Protein AF-A0A401TDK1-F1 (afdb_monomer)

Nearest PDB structures (foldseek):
  8gyw-assembly1_B  TM=9.095E-01  e=3.341E-02  Homo sapiens
  8ero-assembly1_A  TM=8.994E-01  e=1.459E-01  Xenopus laevis
  5d92-assembly2_C  TM=6.198E-01  e=7.568E+00  Archaeoglobus fulgidus DSM 4304

Solvent-accessible surface area (backbone atoms only — not comparable to full-atom values): 6127 Å² total; per-residue (Å²): 122,73,83,56,52,59,61,52,50,53,49,52,50,52,52,50,39,66,77,55,43,88,66,42,54,64,81,76,43,41,69,61,53,54,48,41,54,50,53,54,52,48,49,52,49,53,50,52,52,53,22,64,76,68,74,45,88,72,78,74,64,73,74,68,45,44,65,55,52,52,51,42,51,44,48,71,67,57,79,38,59,94,45,46,66,59,50,51,51,54,52,36,54,52,53,48,52,54,44,50,48,46,69,72,76,101

Radius of gyration: 14.28 Å; Cα contacts (8 Å, |Δi|>4): 71; chains: 1; bounding box: 34×22×42 Å

Organism: Chiloscyllium punctatum (NCBI:txid137246)

Foldseek 3Di:
DVLVVQLVVLVVLLVLLCVQAPQNCCVVPVPLSVLQSVLLNVLSVVQSVVCVVVVHDGPPPDPLCVLSVVLSVCRNVVVQNPCNVVSSVVNSVVSVVVSVCVVPVD

InterPro domains:
  IPR014472 Choline/ethanolamine phosphotransferase [PTHR10414] (4-105)

Structure (mmCIF, N/CA/C/O backbone):
data_AF-A0A401TDK1-F1
#
_entry.id   AF-A0A401TDK1-F1
#
loop_
_atom_site.group_PDB
_atom_site.id
_atom_site.type_symbol
_atom_site.label_atom_id
_atom_site.label_alt_id
_atom_site.label_comp_id
_atom_site.label_asym_id
_atom_site.label_entity_id
_atom_site.label_seq_id
_atom_site.pdbx_PDB_ins_code
_atom_site.Cartn_x
_atom_site.Cartn_y
_atom_site.Cartn_z
_atom_site.occupancy
_atom_site.B_iso_or_equiv
_atom_site.auth_seq_id
_atom_site.auth_comp_id
_atom_site.auth_asym_id
_atom_site.auth_atom_id
_atom_site.pdbx_PDB_model_num
ATOM 1 N N . MET A 1 1 ? -4.251 -2.389 -21.413 1.00 51.12 1 MET A N 1
ATOM 2 C CA . MET A 1 1 ? -4.957 -1.758 -20.271 1.00 51.12 1 MET A CA 1
ATOM 3 C C . MET A 1 1 ? -4.557 -2.299 -18.889 1.00 51.12 1 MET A C 1
ATOM 5 O O . MET A 1 1 ? -4.925 -1.695 -17.896 1.00 51.12 1 MET A O 1
ATOM 9 N N . LEU A 1 2 ? -3.704 -3.332 -18.795 1.00 59.28 2 LEU A N 1
ATOM 10 C CA . LEU A 1 2 ? -3.179 -3.852 -17.522 1.00 59.28 2 LEU A CA 1
ATOM 11 C C . LEU A 1 2 ? -2.453 -2.851 -16.578 1.00 59.28 2 LEU A C 1
ATOM 13 O O . LEU A 1 2 ? -2.573 -3.047 -15.371 1.00 59.28 2 LEU A O 1
ATOM 17 N N . PRO A 1 3 ? -1.730 -1.796 -17.033 1.00 64.12 3 PRO A N 1
ATOM 18 C CA . PRO A 1 3 ? -0.914 -0.990 -16.113 1.00 64.12 3 PRO A CA 1
ATOM 19 C C . PRO A 1 3 ? -1.736 -0.127 -15.144 1.00 64.12 3 PRO A C 1
ATOM 21 O O . PRO A 1 3 ? -1.252 0.197 -14.065 1.00 64.12 3 PRO A O 1
ATOM 24 N N . PHE A 1 4 ? -2.990 0.193 -15.478 1.00 68.25 4 PHE A N 1
ATOM 25 C CA . PHE A 1 4 ? -3.857 1.021 -14.632 1.00 68.25 4 PHE A CA 1
ATOM 26 C C . PHE A 1 4 ? -4.660 0.227 -13.599 1.00 68.25 4 PHE A C 1
ATOM 28 O O . PHE A 1 4 ? -5.184 0.815 -12.657 1.00 68.25 4 PHE A O 1
ATOM 35 N N . VAL A 1 5 ? -4.730 -1.102 -13.721 1.00 75.12 5 VAL A N 1
ATOM 36 C CA . VAL A 1 5 ? -5.493 -1.941 -12.782 1.00 75.12 5 VAL A CA 1
ATOM 37 C C . VAL A 1 5 ? -4.903 -1.847 -11.377 1.00 75.12 5 VAL A C 1
ATOM 39 O O . VAL A 1 5 ? -5.633 -1.698 -10.404 1.00 75.12 5 VAL A O 1
ATOM 42 N N . SER A 1 6 ? -3.575 -1.876 -11.276 1.00 75.56 6 SER A N 1
ATOM 43 C CA . SER A 1 6 ? -2.859 -1.822 -10.002 1.00 75.56 6 SER A CA 1
ATOM 44 C C . SER A 1 6 ? -3.136 -0.523 -9.218 1.00 75.56 6 SER A C 1
ATOM 46 O O . SER A 1 6 ? -3.552 -0.622 -8.064 1.00 75.56 6 SER A O 1
ATOM 48 N N . PRO A 1 7 ? -2.947 0.683 -9.796 1.00 78.31 7 PRO A N 1
ATOM 49 C CA . PRO A 1 7 ? -3.229 1.944 -9.104 1.00 78.31 7 PRO A CA 1
ATOM 50 C C . PRO A 1 7 ? -4.702 2.125 -8.743 1.00 78.31 7 PRO A C 1
ATOM 52 O O . PRO A 1 7 ? -5.006 2.583 -7.644 1.00 78.31 7 PRO A O 1
ATOM 55 N N . VAL A 1 8 ? -5.615 1.734 -9.640 1.00 82.38 8 VAL A N 1
ATOM 56 C CA . VAL A 1 8 ? -7.060 1.823 -9.386 1.00 82.38 8 VAL A CA 1
ATOM 57 C C . VAL A 1 8 ? -7.456 0.915 -8.225 1.00 82.38 8 VAL A C 1
ATOM 59 O O . VAL A 1 8 ? -8.177 1.346 -7.334 1.00 82.38 8 VAL A O 1
ATOM 62 N N . LEU A 1 9 ? -6.933 -0.311 -8.182 1.00 81.31 9 LEU A N 1
ATOM 63 C CA . LEU A 1 9 ? -7.231 -1.263 -7.115 1.00 81.31 9 LEU A CA 1
ATOM 64 C C . LEU A 1 9 ? -6.655 -0.815 -5.764 1.00 81.31 9 LEU A C 1
ATOM 66 O O . LEU A 1 9 ? -7.340 -0.926 -4.749 1.00 81.31 9 LEU A O 1
ATOM 70 N N . LEU A 1 10 ? -5.440 -0.254 -5.750 1.00 81.62 10 LEU A N 1
ATOM 71 C CA . LEU A 1 10 ? -4.852 0.355 -4.552 1.00 81.62 10 LEU A CA 1
ATOM 72 C C . LEU A 1 10 ? -5.728 1.503 -4.034 1.00 81.62 10 LEU A C 1
ATOM 74 O O . LEU A 1 10 ? -6.052 1.546 -2.849 1.00 81.62 10 LEU A O 1
ATOM 78 N N . PHE A 1 11 ? -6.150 2.397 -4.930 1.00 83.75 11 PHE A N 1
ATOM 79 C CA . PHE A 1 11 ? -7.025 3.511 -4.585 1.00 83.75 11 PHE A CA 1
ATOM 80 C C . PHE A 1 11 ? -8.354 3.013 -4.008 1.00 83.75 11 PHE A C 1
ATOM 82 O O . PHE A 1 11 ? -8.718 3.409 -2.905 1.00 83.75 11 PHE A O 1
ATOM 89 N N . SER A 1 12 ? -9.026 2.074 -4.682 1.00 85.50 12 SER A N 1
ATOM 90 C CA . SER A 1 12 ? -10.281 1.489 -4.198 1.00 85.50 12 SER A CA 1
ATOM 91 C C . SER A 1 12 ? -10.135 0.820 -2.829 1.00 85.50 12 SER A C 1
ATOM 93 O O . SER A 1 12 ? -11.001 1.006 -1.979 1.00 85.50 12 SER A O 1
ATOM 95 N N . LEU A 1 13 ? -9.049 0.078 -2.585 1.00 83.56 13 LEU A N 1
ATOM 96 C CA . LEU A 1 13 ? -8.778 -0.548 -1.285 1.00 83.56 13 LEU A CA 1
ATOM 97 C C . LEU A 1 13 ? -8.570 0.489 -0.177 1.00 83.56 13 LEU A C 1
ATOM 99 O O . LEU A 1 13 ? -9.143 0.347 0.902 1.00 83.56 13 LEU A O 1
ATOM 103 N N . CYS A 1 14 ? -7.791 1.540 -0.438 1.00 82.38 14 CYS A N 1
ATOM 104 C CA . CYS A 1 14 ? -7.571 2.614 0.527 1.00 82.38 14 CYS A CA 1
ATOM 105 C C . CYS A 1 14 ? -8.866 3.381 0.823 1.00 82.38 14 CYS A C 1
ATOM 107 O O . CYS A 1 14 ? -9.163 3.639 1.987 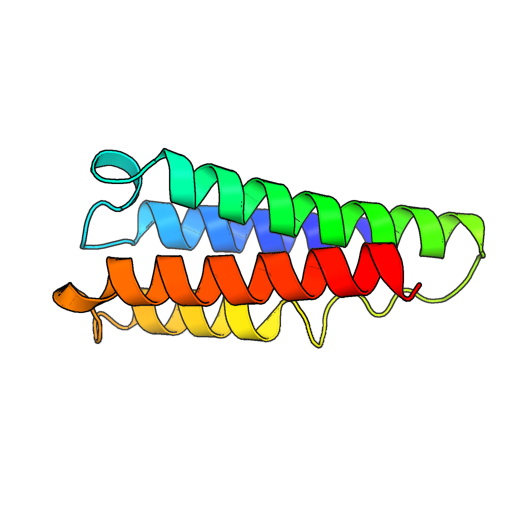1.00 82.38 14 CYS A O 1
ATOM 109 N N . THR A 1 15 ? -9.671 3.691 -0.198 1.00 84.50 15 THR A N 1
ATOM 110 C CA . THR A 1 15 ? -10.983 4.326 -0.005 1.00 84.50 15 THR A CA 1
ATOM 111 C C . THR A 1 15 ? -11.924 3.423 0.792 1.00 84.50 15 THR A C 1
ATOM 113 O O . THR A 1 15 ? -12.586 3.897 1.711 1.00 84.50 15 THR A O 1
ATOM 116 N N . LEU A 1 16 ? -11.957 2.119 0.500 1.00 84.12 16 LEU A N 1
ATOM 117 C CA . LEU A 1 16 ? -12.772 1.156 1.245 1.00 84.12 16 LEU A CA 1
ATOM 118 C C . LEU A 1 16 ? -12.359 1.058 2.713 1.00 84.12 16 LEU A C 1
ATOM 120 O O . LEU A 1 16 ? -13.237 1.049 3.570 1.00 84.12 16 LEU A O 1
ATOM 124 N N . TRP A 1 17 ? -11.057 1.012 3.005 1.00 81.75 17 TRP A N 1
ATOM 125 C CA . TRP A 1 17 ? -10.556 1.027 4.380 1.00 81.75 17 TRP A CA 1
ATOM 126 C C . TRP A 1 17 ? -11.041 2.277 5.104 1.00 81.75 17 TRP A C 1
ATOM 128 O O . TRP A 1 17 ? -11.712 2.179 6.125 1.00 81.75 17 TRP A O 1
ATOM 138 N N . VAL A 1 18 ? -10.769 3.449 4.537 1.00 80.44 18 VAL A N 1
ATOM 139 C CA . VAL A 1 18 ? -11.145 4.736 5.122 1.00 80.44 18 VAL A CA 1
ATOM 140 C C . VAL A 1 18 ? -12.647 4.812 5.405 1.00 80.44 18 VAL A C 1
ATOM 142 O O . VAL A 1 18 ? -13.038 5.175 6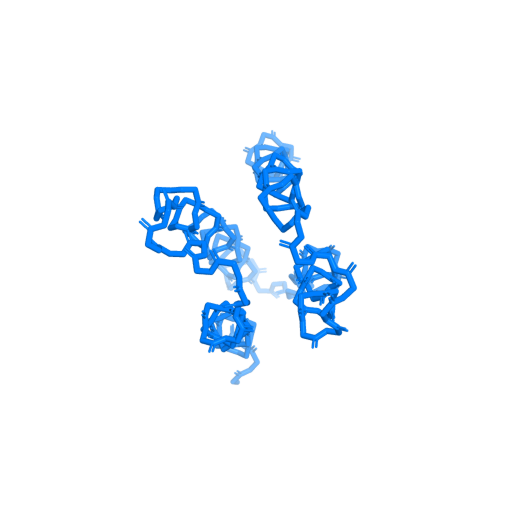.506 1.00 80.44 18 VAL A O 1
ATOM 145 N N . CYS A 1 19 ? -13.493 4.425 4.446 1.00 81.75 19 CYS A N 1
ATOM 146 C CA . CYS A 1 19 ? -14.947 4.496 4.597 1.00 81.75 19 CYS A CA 1
ATOM 147 C C . CYS A 1 19 ? -15.533 3.444 5.550 1.00 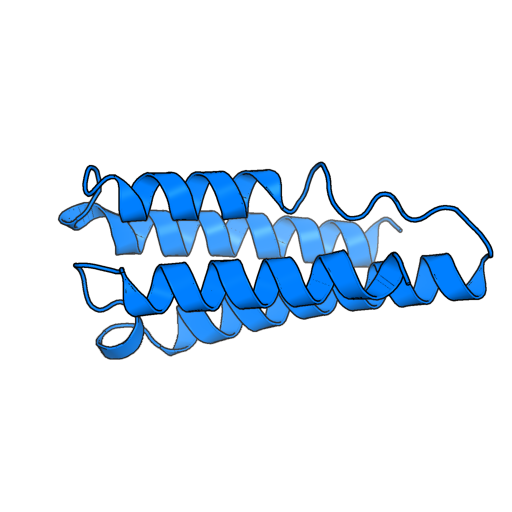81.75 19 CYS A C 1
ATOM 149 O O . CYS A 1 19 ? -16.691 3.572 5.943 1.00 81.75 19 CYS A O 1
ATOM 151 N N . ARG A 1 20 ? -14.802 2.365 5.848 1.00 79.06 20 ARG A N 1
ATOM 152 C CA . ARG A 1 20 ? -15.269 1.259 6.705 1.00 79.06 20 ARG A CA 1
ATOM 153 C C . ARG A 1 20 ? -14.527 1.169 8.030 1.00 79.06 20 ARG A C 1
ATOM 155 O O . ARG A 1 20 ? -14.835 0.278 8.813 1.00 79.06 20 ARG A O 1
ATOM 162 N N . SER A 1 21 ? -13.579 2.067 8.273 1.00 77.25 21 SER A N 1
ATOM 163 C CA . SER A 1 21 ? -12.787 2.111 9.495 1.00 77.25 21 SER A CA 1
ATOM 164 C C . SER A 1 21 ? -13.700 2.443 10.685 1.00 77.25 21 SER A C 1
ATOM 166 O O . SER A 1 21 ? -14.265 3.537 10.715 1.00 77.25 21 SER A O 1
ATOM 168 N N . PRO A 1 22 ? -13.820 1.559 11.686 1.00 72.38 22 PRO A N 1
ATOM 169 C CA . PRO A 1 22 ? -14.630 1.809 12.874 1.00 72.38 22 PRO A CA 1
ATOM 170 C C . PRO A 1 22 ? -13.957 2.744 13.894 1.00 72.38 22 PRO A C 1
ATOM 172 O O . PRO A 1 22 ? -14.635 3.238 14.793 1.00 72.38 22 PRO A O 1
ATOM 175 N N . TYR A 1 23 ? -12.639 2.972 13.801 1.00 74.06 23 TYR A N 1
ATOM 176 C CA . TYR A 1 23 ? -11.890 3.824 14.737 1.00 74.06 23 TYR A CA 1
ATOM 177 C C . TYR A 1 23 ? -11.797 5.303 14.305 1.00 74.06 23 TYR A C 1
ATOM 179 O O . TYR A 1 23 ? -11.200 6.111 15.026 1.00 74.06 23 TYR A O 1
ATOM 187 N N . ASP A 1 24 ? -12.359 5.650 13.141 1.00 77.81 24 ASP A N 1
ATOM 188 C CA . ASP A 1 24 ? -12.193 6.945 12.464 1.00 77.81 24 ASP A CA 1
ATOM 189 C C . ASP A 1 24 ? -10.722 7.392 12.407 1.00 77.81 24 ASP A C 1
ATOM 191 O O . ASP A 1 24 ? -10.322 8.480 12.838 1.00 77.81 24 ASP A O 1
ATOM 195 N N . ILE A 1 25 ? -9.871 6.526 11.844 1.00 78.38 25 ILE A N 1
ATOM 196 C CA . ILE A 1 25 ? -8.433 6.804 11.669 1.00 78.38 25 ILE A CA 1
ATOM 197 C C . ILE A 1 25 ? -8.163 8.074 10.848 1.00 78.38 25 ILE A C 1
ATOM 199 O O . ILE A 1 25 ? -7.131 8.710 11.070 1.00 78.38 25 ILE A O 1
ATOM 203 N N . ILE A 1 26 ? -9.063 8.472 9.937 1.00 80.62 26 ILE A N 1
ATOM 204 C CA . ILE A 1 26 ? -8.932 9.743 9.207 1.00 80.62 26 ILE A CA 1
ATOM 205 C C . ILE A 1 26 ? -9.116 10.950 10.122 1.00 80.62 26 ILE A C 1
ATOM 207 O O . ILE A 1 26 ? -8.371 11.915 9.974 1.00 80.62 26 ILE A O 1
ATOM 211 N N . GLU A 1 27 ? -10.058 10.921 11.062 1.00 81.19 27 GLU A N 1
ATOM 212 C CA . GLU A 1 27 ? -10.284 12.071 11.941 1.00 81.19 27 GLU A CA 1
ATOM 213 C C . GLU A 1 27 ? -9.196 12.171 13.011 1.00 81.19 27 GLU A C 1
ATOM 215 O O . GLU A 1 27 ? -8.681 13.257 13.284 1.00 81.19 27 GLU A O 1
ATOM 220 N N . LYS A 1 28 ? -8.777 11.031 13.576 1.00 82.12 28 LYS A N 1
ATOM 221 C CA . LYS A 1 28 ? -7.761 11.000 14.641 1.00 82.12 28 LYS A CA 1
ATOM 222 C C . LYS A 1 28 ? -6.334 11.161 14.123 1.00 82.12 28 LYS A C 1
ATOM 224 O O . LYS A 1 28 ? -5.529 11.873 14.725 1.00 82.12 28 LYS A O 1
ATOM 229 N N . HIS A 1 29 ? -5.987 10.486 13.026 1.00 82.81 29 HIS A N 1
ATOM 230 C CA . HIS A 1 29 ? -4.610 10.402 12.527 1.00 82.81 29 HIS A CA 1
ATOM 231 C C . HIS A 1 29 ? -4.506 10.542 10.994 1.00 82.81 29 HIS A C 1
ATOM 233 O O . HIS A 1 29 ? -3.876 9.706 10.335 1.00 82.81 29 HIS A O 1
ATOM 239 N N . PRO A 1 30 ? -5.009 11.647 10.408 1.00 84.75 30 PRO A N 1
ATOM 240 C CA . PRO A 1 30 ? -5.051 11.833 8.953 1.00 84.75 30 PRO A CA 1
ATOM 241 C C 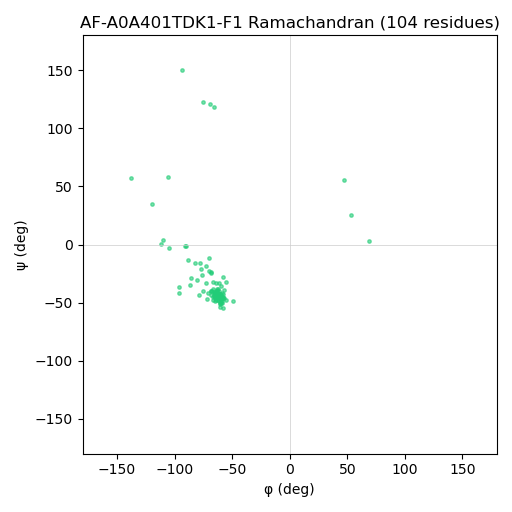. PRO A 1 30 ? -3.662 11.785 8.308 1.00 84.75 30 PRO A C 1
ATOM 243 O O . PRO A 1 30 ? -3.487 11.256 7.213 1.00 84.75 30 PRO A O 1
ATOM 246 N N . ARG A 1 31 ? -2.642 12.313 8.998 1.00 87.12 31 ARG A N 1
ATOM 247 C CA . ARG A 1 31 ? -1.272 12.416 8.470 1.00 87.12 31 ARG A CA 1
ATOM 248 C C . ARG A 1 31 ? -0.674 11.052 8.126 1.00 87.12 31 ARG A C 1
ATOM 250 O O . ARG A 1 31 ? -0.044 10.923 7.082 1.00 87.12 31 ARG A O 1
ATOM 257 N N . ILE A 1 32 ? -0.876 10.050 8.986 1.00 85.69 32 ILE A N 1
ATOM 258 C CA . ILE A 1 32 ? -0.309 8.707 8.787 1.00 85.69 32 ILE A CA 1
ATOM 259 C C . ILE A 1 32 ? -1.032 8.011 7.633 1.00 85.69 32 ILE A C 1
ATOM 261 O O . ILE A 1 32 ? -0.378 7.425 6.776 1.00 85.69 32 ILE A O 1
ATOM 265 N N . VAL A 1 33 ? -2.359 8.150 7.560 1.00 85.00 33 VAL A N 1
ATOM 266 C CA . VAL A 1 33 ? -3.169 7.594 6.466 1.00 85.00 33 VAL A CA 1
ATOM 267 C C . VAL A 1 33 ? -2.736 8.177 5.120 1.00 85.00 33 VAL A C 1
ATOM 269 O O . VAL A 1 33 ? -2.411 7.423 4.205 1.00 85.00 33 VAL A O 1
ATOM 272 N N . TYR A 1 34 ? -2.652 9.505 4.992 1.00 87.31 34 TYR A N 1
ATOM 273 C CA . TYR A 1 34 ? -2.227 10.134 3.736 1.00 87.31 34 TYR A CA 1
ATOM 274 C C . TYR A 1 34 ? -0.795 9.768 3.351 1.00 87.31 34 TYR A C 1
ATOM 276 O O . TYR A 1 34 ? -0.511 9.537 2.175 1.00 87.31 34 TYR A O 1
ATOM 284 N N . PHE A 1 35 ? 0.102 9.670 4.330 1.00 88.94 35 PHE A N 1
ATOM 285 C CA . PHE A 1 35 ? 1.478 9.258 4.092 1.00 88.94 35 PHE A CA 1
ATOM 286 C C . PHE A 1 35 ? 1.569 7.800 3.612 1.00 88.94 35 PHE A C 1
ATOM 288 O O . PHE A 1 35 ? 2.276 7.510 2.645 1.00 88.94 35 PHE A O 1
ATOM 295 N N . LEU A 1 36 ? 0.805 6.889 4.214 1.00 86.44 36 LEU A N 1
ATOM 296 C CA . LEU A 1 36 ? 0.713 5.494 3.788 1.00 86.44 36 LEU A CA 1
ATOM 297 C C . LEU A 1 36 ? 0.188 5.366 2.352 1.00 86.44 36 LEU A C 1
ATOM 299 O O . LEU A 1 36 ? 0.811 4.707 1.518 1.00 86.44 36 LEU A O 1
ATOM 303 N N . VAL A 1 37 ? -0.933 6.028 2.051 1.00 86.44 37 VAL A N 1
ATOM 304 C CA . VAL A 1 37 ? -1.536 6.016 0.710 1.00 86.44 37 VAL A CA 1
ATOM 305 C C . VAL A 1 37 ? -0.568 6.603 -0.319 1.00 86.44 37 VAL A C 1
ATOM 307 O O . VAL A 1 37 ? -0.343 5.996 -1.367 1.00 86.44 37 VAL A O 1
ATOM 310 N N . GLY A 1 38 ? 0.056 7.742 -0.007 1.00 87.38 38 GLY A N 1
ATOM 311 C CA . GLY A 1 38 ? 1.019 8.398 -0.889 1.00 87.38 38 GLY A CA 1
ATOM 312 C C . GLY A 1 38 ? 2.254 7.539 -1.164 1.00 87.38 38 GLY A C 1
ATOM 313 O O . GLY A 1 38 ? 2.633 7.362 -2.319 1.00 87.38 38 GLY A O 1
ATOM 314 N N . THR A 1 39 ? 2.863 6.951 -0.131 1.00 88.44 39 THR A N 1
ATOM 315 C CA . THR A 1 39 ? 4.046 6.086 -0.298 1.00 88.44 39 THR A CA 1
ATOM 316 C C . THR A 1 39 ? 3.736 4.816 -1.088 1.00 88.44 39 THR A C 1
ATOM 318 O O . THR A 1 39 ? 4.507 4.443 -1.977 1.00 88.44 39 THR A O 1
ATOM 321 N N . ALA A 1 40 ? 2.588 4.183 -0.837 1.00 85.25 40 ALA A N 1
ATOM 322 C CA . ALA A 1 40 ? 2.157 3.013 -1.590 1.00 85.25 40 ALA A CA 1
ATOM 323 C C . ALA A 1 40 ? 1.884 3.341 -3.070 1.00 85.25 40 ALA A C 1
ATOM 325 O O . ALA A 1 40 ? 2.332 2.609 -3.958 1.00 85.25 40 ALA A O 1
ATOM 326 N N . PHE A 1 41 ? 1.213 4.464 -3.343 1.00 84.81 41 PHE A N 1
ATOM 327 C CA . PHE A 1 41 ? 0.931 4.920 -4.705 1.00 84.81 41 PHE A CA 1
ATOM 328 C C . PHE A 1 41 ? 2.211 5.282 -5.470 1.00 84.81 41 PHE A C 1
ATOM 330 O O . PHE A 1 41 ? 2.376 4.875 -6.623 1.00 84.81 41 PHE A O 1
ATOM 337 N N . SER A 1 42 ? 3.150 5.977 -4.825 1.00 86.88 42 SER A N 1
ATOM 338 C CA . SER A 1 42 ? 4.450 6.317 -5.414 1.00 86.88 42 SER A CA 1
ATOM 339 C C . SER A 1 42 ? 5.273 5.070 -5.740 1.00 86.88 42 SER A C 1
ATOM 341 O O . SER A 1 42 ? 5.780 4.957 -6.852 1.00 86.88 42 SER A O 1
ATOM 343 N N . ASN A 1 43 ? 5.354 4.087 -4.832 1.00 84.06 43 ASN A N 1
ATOM 344 C CA . ASN A 1 43 ? 6.065 2.823 -5.084 1.00 84.06 43 ASN A CA 1
ATOM 345 C C . ASN A 1 43 ? 5.518 2.106 -6.327 1.00 84.06 43 ASN A C 1
ATOM 347 O O . ASN A 1 43 ? 6.271 1.673 -7.203 1.00 84.06 43 ASN A O 1
ATOM 351 N N . LEU A 1 44 ? 4.191 2.034 -6.422 1.00 81.75 44 LEU A N 1
ATOM 352 C CA . LEU A 1 44 ? 3.504 1.394 -7.531 1.00 81.75 44 LEU A CA 1
ATOM 353 C C . LEU A 1 44 ? 3.722 2.139 -8.852 1.00 81.75 44 LEU A C 1
ATOM 355 O O . LEU A 1 44 ? 4.028 1.515 -9.866 1.00 81.75 44 LEU A O 1
ATOM 359 N N . THR A 1 45 ? 3.620 3.467 -8.827 1.00 84.25 45 THR A N 1
ATOM 360 C CA . THR A 1 45 ? 3.812 4.319 -10.006 1.00 84.25 45 THR A CA 1
ATOM 361 C C . THR A 1 45 ? 5.251 4.248 -10.515 1.00 84.25 45 THR A C 1
ATOM 363 O O . THR A 1 45 ? 5.456 4.041 -11.710 1.00 84.25 45 THR A O 1
ATOM 366 N N . CYS A 1 46 ? 6.251 4.317 -9.629 1.00 83.50 46 CYS A N 1
ATOM 367 C CA . CYS A 1 46 ? 7.660 4.180 -10.007 1.00 83.50 46 CYS A CA 1
ATOM 368 C C . CYS A 1 46 ? 7.932 2.839 -10.701 1.00 83.50 46 CYS A C 1
ATOM 370 O O . CYS A 1 46 ? 8.565 2.810 -11.756 1.00 83.50 46 CYS A O 1
ATOM 372 N N . LYS A 1 47 ? 7.403 1.733 -10.163 1.00 79.25 47 LYS A N 1
ATOM 373 C CA . LYS A 1 47 ? 7.516 0.411 -10.800 1.00 79.25 47 LYS A CA 1
ATOM 374 C C . LYS A 1 47 ? 6.868 0.384 -12.178 1.00 79.25 47 LYS A C 1
ATOM 376 O O . LYS A 1 47 ? 7.482 -0.101 -13.121 1.00 79.25 47 LYS A O 1
ATOM 381 N N . LEU A 1 48 ? 5.658 0.928 -12.315 1.00 80.06 48 LEU A N 1
ATOM 382 C CA . LEU A 1 48 ? 4.960 0.979 -13.602 1.00 80.06 48 LEU A CA 1
ATOM 383 C C . LEU A 1 48 ? 5.752 1.758 -14.657 1.00 80.06 48 LEU A C 1
ATOM 385 O O . LEU A 1 48 ? 5.875 1.273 -15.781 1.00 80.06 48 LEU A O 1
ATOM 389 N N . ILE A 1 49 ? 6.328 2.908 -14.293 1.00 84.88 49 ILE A N 1
ATOM 390 C CA . ILE A 1 49 ? 7.166 3.710 -15.196 1.00 84.88 49 ILE A CA 1
ATOM 391 C C . ILE A 1 49 ? 8.396 2.909 -15.643 1.00 84.88 49 ILE A C 1
ATOM 393 O O . ILE A 1 49 ? 8.660 2.823 -16.842 1.00 84.88 49 ILE A O 1
ATOM 397 N N . VAL A 1 50 ? 9.118 2.269 -14.715 1.00 83.44 50 VAL A N 1
ATOM 398 C CA . VAL A 1 50 ? 10.310 1.457 -15.037 1.00 83.44 50 VAL A CA 1
ATOM 399 C C . VAL A 1 50 ? 9.955 0.283 -15.952 1.00 83.44 50 VAL A C 1
ATOM 401 O O . VAL A 1 50 ? 10.632 0.049 -16.956 1.00 83.44 50 VAL A O 1
ATOM 404 N N . CYS A 1 51 ? 8.863 -0.424 -15.660 1.00 75.94 51 CYS A N 1
ATOM 405 C CA . CYS A 1 51 ? 8.376 -1.518 -16.498 1.00 75.94 51 CYS A CA 1
ATOM 406 C C . CYS A 1 51 ? 7.996 -1.039 -17.908 1.00 75.94 51 CYS A C 1
ATOM 408 O O . CYS A 1 51 ? 8.295 -1.708 -18.896 1.00 75.94 51 CYS A O 1
ATOM 410 N N . GLN A 1 52 ? 7.364 0.135 -18.013 1.00 81.00 52 GLN A N 1
ATOM 411 C CA . GLN A 1 52 ? 6.967 0.718 -19.293 1.00 81.00 52 GLN A CA 1
ATOM 412 C C . GLN A 1 52 ? 8.178 1.156 -20.130 1.00 81.00 52 GLN A C 1
ATOM 414 O O . GLN A 1 52 ? 8.190 0.921 -21.335 1.00 81.00 52 GLN A O 1
ATOM 419 N N . MET A 1 53 ? 9.204 1.740 -19.506 1.00 82.81 53 MET A N 1
ATOM 420 C CA . MET A 1 53 ? 10.421 2.198 -20.193 1.00 82.81 53 MET A CA 1
ATOM 421 C C . MET A 1 53 ? 11.329 1.047 -20.646 1.00 82.81 53 MET A C 1
ATOM 423 O O . MET A 1 53 ? 11.978 1.143 -21.682 1.00 82.81 53 MET A O 1
ATOM 427 N N . SER A 1 54 ? 11.372 -0.052 -19.891 1.00 81.88 54 SER A N 1
ATOM 428 C CA . SER A 1 54 ? 12.222 -1.217 -20.191 1.00 81.88 54 SER A CA 1
ATOM 429 C C . SER A 1 54 ? 11.545 -2.274 -21.073 1.00 81.88 54 SER A C 1
ATOM 431 O O . SER A 1 54 ? 12.160 -3.285 -21.405 1.00 81.88 54 SER A O 1
ATOM 433 N N . ASN A 1 55 ? 10.278 -2.063 -21.450 1.00 75.12 55 ASN A N 1
ATOM 434 C CA . ASN A 1 55 ? 9.438 -3.037 -22.156 1.00 75.12 55 ASN A CA 1
ATOM 435 C C . ASN A 1 55 ? 9.361 -4.406 -21.439 1.00 75.12 55 ASN A C 1
ATOM 437 O O . ASN A 1 55 ? 9.130 -5.448 -22.058 1.00 75.12 55 ASN A O 1
ATOM 441 N N . THR A 1 56 ? 9.565 -4.411 -20.116 1.00 71.88 56 THR A N 1
ATOM 442 C CA . THR A 1 56 ? 9.523 -5.610 -19.273 1.00 71.88 56 THR A CA 1
ATOM 443 C C . THR A 1 56 ? 8.133 -5.798 -18.665 1.00 71.88 56 THR A C 1
ATOM 445 O O . THR A 1 56 ? 7.372 -4.853 -18.434 1.00 71.88 56 THR A O 1
ATOM 448 N N . ARG A 1 57 ? 7.750 -7.056 -18.412 1.00 63.75 57 ARG A N 1
ATOM 449 C CA . ARG A 1 57 ? 6.473 -7.368 -17.758 1.00 63.75 57 ARG A CA 1
ATOM 450 C C . ARG A 1 57 ? 6.525 -6.916 -16.302 1.00 63.75 57 ARG A C 1
ATOM 452 O O . ARG A 1 57 ? 7.322 -7.417 -15.518 1.00 63.75 57 ARG A O 1
ATOM 459 N N . CYS A 1 58 ? 5.619 -6.023 -15.926 1.00 58.56 58 CYS A N 1
ATOM 460 C CA . CYS A 1 58 ? 5.522 -5.575 -14.548 1.00 58.56 58 CYS A CA 1
ATOM 461 C C . CYS A 1 58 ? 4.865 -6.648 -13.665 1.00 58.56 58 CYS A C 1
ATOM 463 O O . CYS A 1 58 ? 3.708 -7.003 -13.890 1.00 58.56 58 CYS A O 1
ATOM 465 N N . GLN A 1 59 ? 5.558 -7.090 -12.608 1.00 62.41 59 GLN A N 1
ATOM 466 C CA . GLN A 1 59 ? 4.979 -7.830 -11.473 1.00 62.41 59 GLN A CA 1
ATOM 467 C C . GLN A 1 59 ? 4.865 -6.945 -10.210 1.00 62.41 59 GLN A C 1
ATOM 469 O O . GLN A 1 59 ? 5.428 -7.267 -9.165 1.00 62.41 59 GLN A O 1
ATOM 474 N N . PRO A 1 60 ? 4.146 -5.809 -10.244 1.00 55.47 60 PRO A N 1
ATOM 475 C CA . PRO A 1 60 ? 4.056 -4.933 -9.083 1.00 55.47 60 PRO A CA 1
ATOM 476 C C . PRO A 1 60 ? 3.086 -5.469 -8.019 1.00 55.47 60 PRO A C 1
ATOM 478 O O . PRO A 1 60 ? 3.166 -5.077 -6.858 1.00 55.47 60 PRO A O 1
ATOM 481 N N . LEU A 1 61 ? 2.165 -6.356 -8.412 1.00 56.62 61 LEU A N 1
ATOM 482 C CA . LEU A 1 61 ? 0.952 -6.650 -7.655 1.00 56.62 61 LEU A CA 1
ATOM 483 C C . LEU A 1 61 ? 1.159 -7.629 -6.488 1.00 56.62 61 LEU A C 1
ATOM 485 O O . LEU A 1 61 ? 0.448 -7.526 -5.500 1.00 56.62 61 LEU A O 1
ATOM 489 N N . SER A 1 62 ? 2.098 -8.579 -6.555 1.00 59.94 62 SER A N 1
ATOM 490 C CA . SER A 1 62 ? 1.969 -9.761 -5.684 1.00 59.94 62 SER A CA 1
ATOM 491 C C . SER A 1 62 ? 2.556 -9.615 -4.277 1.00 59.94 62 SER A C 1
ATOM 493 O O . SER A 1 62 ? 1.995 -10.173 -3.342 1.00 59.94 62 SER A O 1
ATOM 495 N N . TRP A 1 63 ? 3.663 -8.886 -4.093 1.00 66.75 63 TRP A N 1
ATOM 496 C CA . TRP A 1 63 ? 4.342 -8.845 -2.785 1.00 66.75 63 TRP A CA 1
ATOM 497 C C . TRP A 1 63 ? 3.937 -7.645 -1.925 1.00 66.75 63 TRP A C 1
ATOM 499 O O . TRP A 1 63 ? 3.726 -7.770 -0.726 1.00 66.75 63 TRP A O 1
ATOM 509 N N . PHE A 1 64 ? 3.810 -6.469 -2.540 1.00 66.75 64 PHE A N 1
ATOM 510 C CA . PHE A 1 64 ? 3.576 -5.217 -1.815 1.00 66.75 64 PHE A CA 1
ATOM 511 C C . PHE A 1 64 ? 2.093 -4.958 -1.527 1.00 66.75 64 PHE A C 1
ATOM 513 O O . PHE A 1 64 ? 1.742 -4.334 -0.531 1.00 66.75 64 PHE A O 1
ATOM 520 N N . LEU A 1 65 ? 1.208 -5.464 -2.386 1.00 67.75 65 LEU A N 1
ATOM 521 C CA . LEU A 1 65 ? -0.233 -5.327 -2.210 1.00 67.75 65 LEU A CA 1
ATOM 522 C C . LEU A 1 65 ? -0.773 -6.274 -1.128 1.00 67.75 65 LEU A C 1
ATOM 524 O O . LEU A 1 65 ? -1.782 -5.977 -0.502 1.00 67.75 65 LEU A O 1
ATOM 528 N N . LEU A 1 66 ? -0.095 -7.398 -0.887 1.00 74.25 66 LEU A N 1
ATOM 529 C CA . LEU A 1 66 ? -0.508 -8.421 0.071 1.00 74.25 66 LEU A CA 1
ATOM 530 C C . LEU A 1 66 ?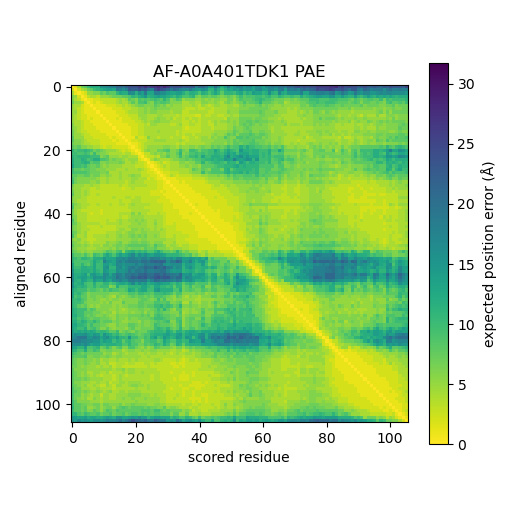 -0.636 -7.884 1.511 1.00 74.25 66 LEU A C 1
ATOM 532 O O . LEU A 1 66 ? -1.712 -8.049 2.084 1.00 74.25 66 LEU A O 1
ATOM 536 N N . PRO A 1 67 ? 0.355 -7.177 2.093 1.00 76.50 67 PRO A N 1
ATOM 537 C CA . PRO A 1 67 ? 0.202 -6.595 3.428 1.00 76.50 67 PRO A CA 1
ATOM 538 C C . PRO A 1 67 ? -0.898 -5.523 3.492 1.00 76.50 67 PRO A C 1
ATOM 540 O O . PRO A 1 67 ? -1.593 -5.430 4.502 1.00 76.50 67 PRO A O 1
ATOM 543 N N . LEU A 1 68 ? -1.117 -4.764 2.410 1.00 76.31 68 LEU A N 1
ATOM 544 C CA . LEU A 1 68 ? -2.211 -3.791 2.332 1.00 76.31 68 LEU A CA 1
ATOM 545 C C . LEU A 1 68 ? -3.579 -4.492 2.328 1.00 76.31 68 LEU A C 1
ATOM 547 O O . LEU A 1 68 ? -4.451 -4.132 3.110 1.00 76.31 68 LEU A O 1
ATOM 551 N N . VAL A 1 69 ? -3.759 -5.522 1.494 1.00 75.44 69 VAL A N 1
ATOM 552 C CA . VAL A 1 69 ? -5.002 -6.308 1.405 1.00 75.44 69 VAL A CA 1
ATOM 553 C C . VAL A 1 69 ? -5.304 -7.009 2.727 1.00 75.44 69 VAL A C 1
ATOM 555 O O . VAL A 1 69 ? -6.440 -6.964 3.191 1.00 75.44 69 VAL A O 1
ATOM 558 N N . VAL A 1 70 ? -4.295 -7.606 3.367 1.00 77.94 70 VAL A N 1
ATOM 559 C CA . VAL A 1 70 ? -4.442 -8.226 4.692 1.00 77.94 70 VAL A CA 1
ATOM 560 C C . VAL A 1 70 ? -4.870 -7.190 5.733 1.00 77.94 70 VAL A C 1
ATOM 562 O O . VAL A 1 70 ? -5.782 -7.468 6.510 1.00 77.94 70 VAL A O 1
ATOM 565 N N . GLY A 1 71 ? -4.280 -5.990 5.716 1.00 75.56 71 GLY A N 1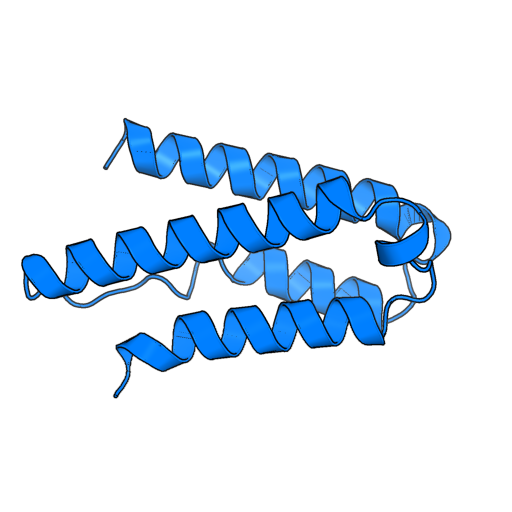
ATOM 566 C CA . GLY A 1 71 ? -4.682 -4.890 6.597 1.00 75.56 71 GLY A CA 1
ATOM 567 C C . GLY A 1 71 ? -6.145 -4.484 6.403 1.00 75.56 71 GLY A C 1
ATOM 568 O O . GLY A 1 71 ? -6.896 -4.410 7.374 1.00 75.56 71 GLY A O 1
ATOM 569 N N . VAL A 1 72 ? -6.580 -4.324 5.149 1.00 76.38 72 VAL A N 1
ATOM 570 C CA . VAL A 1 72 ? -7.974 -3.994 4.804 1.00 76.38 72 VAL A CA 1
ATOM 571 C C . VAL A 1 72 ? -8.945 -5.089 5.261 1.00 76.38 72 VAL A C 1
ATOM 573 O O . VAL A 1 72 ? -9.979 -4.778 5.849 1.00 76.38 72 VAL A O 1
ATOM 576 N N . ILE A 1 73 ? -8.617 -6.368 5.047 1.00 76.62 73 ILE A N 1
ATOM 577 C CA . ILE A 1 73 ? -9.451 -7.497 5.498 1.00 76.62 73 ILE A CA 1
ATOM 578 C C . ILE A 1 73 ? -9.580 -7.498 7.024 1.00 76.62 73 ILE A C 1
ATOM 580 O O . ILE A 1 73 ? -10.679 -7.697 7.545 1.00 76.62 73 ILE A O 1
ATOM 584 N N . PHE A 1 74 ? -8.485 -7.248 7.746 1.00 76.44 74 PHE A N 1
ATOM 585 C CA . PHE A 1 74 ? -8.495 -7.200 9.208 1.00 76.44 74 PHE A CA 1
ATOM 586 C C . PHE A 1 74 ? -9.395 -6.090 9.7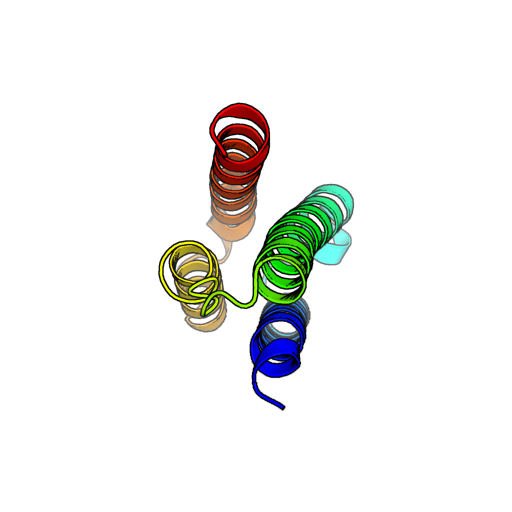52 1.00 76.44 74 PHE A C 1
ATOM 588 O O . PHE A 1 74 ? -10.100 -6.299 10.741 1.00 76.44 74 PHE A O 1
ATOM 595 N N . VAL A 1 75 ? -9.398 -4.936 9.085 1.00 72.81 75 VAL A N 1
ATOM 596 C CA . VAL A 1 75 ? -10.224 -3.785 9.467 1.00 72.81 75 VAL A CA 1
ATOM 597 C C . VAL A 1 75 ? -11.696 -4.052 9.169 1.00 72.81 75 VAL A C 1
ATOM 599 O O . VAL A 1 75 ? -12.533 -3.873 10.049 1.00 72.81 75 VAL A O 1
ATOM 602 N N . ILE A 1 76 ? -12.015 -4.564 7.975 1.00 73.44 76 ILE A N 1
ATOM 603 C CA . ILE A 1 76 ? -13.395 -4.922 7.599 1.00 73.44 76 ILE A CA 1
ATOM 604 C C . ILE A 1 76 ? -13.957 -6.013 8.520 1.00 73.44 76 ILE A C 1
ATOM 606 O O . ILE A 1 76 ? -15.147 -6.008 8.823 1.00 73.44 76 ILE A O 1
ATOM 610 N N . SER A 1 77 ? -13.110 -6.930 8.995 1.00 76.19 77 SER A N 1
ATOM 611 C CA . SER A 1 77 ? -13.526 -7.996 9.914 1.00 76.19 77 SER A CA 1
ATOM 612 C C . SER A 1 77 ? -13.871 -7.485 11.321 1.00 76.19 77 SER A C 1
ATOM 614 O O . SER A 1 77 ? -14.400 -8.251 12.121 1.00 76.19 77 SER A O 1
ATOM 616 N N . GLY A 1 78 ? -13.552 -6.230 11.662 1.00 68.69 78 GLY A N 1
ATOM 617 C CA . GLY A 1 78 ? -13.859 -5.633 12.969 1.00 68.69 78 GLY A CA 1
ATOM 618 C C . GLY A 1 78 ? -13.067 -6.212 14.149 1.00 68.69 78 GLY A C 1
ATOM 619 O O . GLY A 1 78 ? -13.258 -5.790 15.283 1.00 68.69 78 GLY A O 1
ATOM 620 N N . ILE A 1 79 ? -12.141 -7.146 13.904 1.00 68.56 79 ILE A N 1
ATOM 621 C CA . ILE A 1 79 ? -11.394 -7.875 14.946 1.00 68.56 79 ILE A CA 1
ATOM 622 C C . ILE A 1 79 ? -10.423 -6.947 15.703 1.00 68.56 79 ILE A C 1
ATOM 624 O O . ILE A 1 79 ? -10.046 -7.231 16.838 1.00 68.56 79 ILE A O 1
ATOM 628 N N . LEU A 1 80 ? -10.002 -5.837 15.085 1.00 67.62 80 LEU A N 1
ATOM 629 C CA . LEU A 1 80 ? -8.948 -4.953 15.594 1.00 67.62 80 LEU A CA 1
ATOM 630 C C . LEU A 1 80 ? -9.394 -3.504 15.859 1.00 67.62 80 LEU A C 1
ATOM 632 O O . LEU A 1 80 ? -8.581 -2.599 15.712 1.00 67.62 80 LEU A O 1
ATOM 636 N N . GLN A 1 81 ? -10.632 -3.265 16.304 1.00 69.06 81 GLN A N 1
ATOM 637 C CA . GLN A 1 81 ? -11.134 -1.904 16.583 1.00 69.06 81 GLN A CA 1
ATOM 638 C C . GLN A 1 81 ? -10.192 -1.049 17.457 1.00 69.06 81 GLN A C 1
ATOM 640 O O . GLN A 1 81 ? -9.843 0.064 17.075 1.00 69.06 81 GLN A O 1
ATOM 645 N N . ASP A 1 82 ? -9.697 -1.584 18.579 1.00 72.19 82 ASP A N 1
ATOM 646 C CA . ASP A 1 82 ? -8.814 -0.837 19.496 1.00 72.19 82 ASP A CA 1
ATOM 647 C C . ASP A 1 82 ? -7.339 -0.812 19.060 1.00 72.19 82 ASP A C 1
ATOM 649 O O . ASP A 1 82 ? -6.535 -0.022 19.556 1.00 72.19 82 ASP A O 1
ATOM 653 N N . LYS A 1 83 ? -6.952 -1.698 18.137 1.00 78.88 83 LYS A N 1
ATOM 654 C CA . LYS A 1 83 ? -5.561 -1.870 17.681 1.00 78.88 83 LYS A CA 1
ATOM 655 C C . LYS A 1 83 ? -5.340 -1.392 16.249 1.00 78.88 83 LYS A C 1
ATOM 657 O O . LYS A 1 83 ? -4.229 -1.524 15.734 1.00 78.88 83 LYS A O 1
ATOM 662 N N . GLU A 1 84 ? -6.359 -0.813 15.622 1.00 79.19 84 GLU A N 1
ATOM 663 C CA . GLU A 1 84 ? -6.316 -0.318 14.247 1.00 79.19 84 GLU A CA 1
ATOM 664 C C . GLU A 1 84 ? -5.192 0.707 14.056 1.00 79.19 84 GLU A C 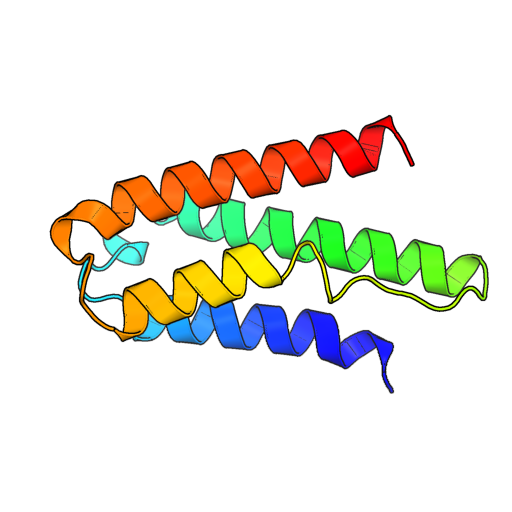1
ATOM 666 O O . GLU A 1 84 ? -4.451 0.635 13.079 1.00 79.19 84 GLU A O 1
ATOM 671 N N . TYR A 1 85 ? -4.974 1.585 15.040 1.00 81.75 85 TYR A N 1
ATOM 672 C CA . TYR A 1 85 ? -3.848 2.521 15.037 1.00 81.75 85 TYR A CA 1
ATOM 673 C C . TYR A 1 85 ? -2.484 1.813 14.981 1.00 81.75 85 TYR A C 1
ATOM 675 O O . TYR A 1 85 ? -1.638 2.157 14.156 1.00 81.75 85 TYR A O 1
ATOM 683 N N . HIS A 1 86 ? -2.258 0.806 15.831 1.00 83.44 86 HIS A N 1
ATOM 684 C CA . HIS A 1 86 ? -0.992 0.067 15.838 1.00 83.44 86 HIS A CA 1
ATOM 685 C C . HIS A 1 86 ? -0.777 -0.682 14.523 1.00 83.44 86 HIS A C 1
ATOM 687 O O . HIS A 1 86 ? 0.335 -0.682 13.995 1.00 83.44 86 HIS A O 1
ATOM 693 N N . LEU A 1 87 ? -1.841 -1.269 13.969 1.00 83.06 87 LEU A N 1
ATOM 694 C CA . LEU A 1 87 ? -1.802 -1.916 12.663 1.00 83.06 87 LEU A CA 1
ATOM 695 C C . LEU A 1 87 ? -1.457 -0.912 11.553 1.00 83.06 87 LEU A C 1
ATOM 697 O O . LEU A 1 87 ? -0.584 -1.198 10.736 1.00 83.06 87 LEU A O 1
ATOM 701 N N . LEU A 1 88 ? -2.063 0.280 11.562 1.00 83.94 88 LEU A N 1
ATOM 702 C CA . LEU A 1 88 ? -1.763 1.360 10.618 1.00 83.94 88 LEU A CA 1
ATOM 703 C C . LEU A 1 88 ? -0.284 1.765 10.686 1.00 83.94 88 LEU A C 1
ATOM 705 O O . LEU A 1 88 ? 0.370 1.889 9.650 1.00 83.94 88 LEU A O 1
ATOM 709 N N . VAL A 1 89 ? 0.263 1.940 11.892 1.00 85.62 89 VAL A N 1
ATOM 710 C CA . VAL A 1 89 ? 1.671 2.318 12.094 1.00 85.62 89 VAL A CA 1
ATOM 711 C C . VAL A 1 89 ? 2.614 1.221 11.604 1.00 85.62 89 VAL A C 1
ATOM 713 O O . VAL A 1 89 ? 3.527 1.521 10.839 1.00 85.62 89 VAL A O 1
ATOM 716 N N . ILE A 1 90 ? 2.382 -0.038 11.991 1.00 87.56 90 ILE A N 1
ATOM 717 C CA . ILE A 1 90 ? 3.204 -1.182 11.557 1.00 87.56 90 ILE A CA 1
ATOM 718 C C . ILE A 1 90 ? 3.155 -1.327 10.036 1.00 87.56 90 ILE A C 1
ATOM 720 O O . ILE A 1 90 ? 4.182 -1.500 9.383 1.00 87.56 90 ILE A O 1
ATOM 724 N N . LEU A 1 91 ? 1.965 -1.230 9.447 1.00 84.56 91 LEU A N 1
ATOM 725 C CA . LEU A 1 91 ? 1.816 -1.328 8.004 1.00 84.56 91 LEU A CA 1
ATOM 726 C C . LEU A 1 91 ? 2.549 -0.183 7.298 1.00 84.56 91 LEU A C 1
ATOM 728 O O . LEU A 1 91 ? 3.221 -0.410 6.294 1.00 84.56 91 LEU A O 1
ATOM 732 N N . THR A 1 92 ? 2.471 1.025 7.857 1.00 86.88 92 THR A N 1
ATOM 733 C CA . THR A 1 92 ? 3.167 2.199 7.329 1.00 86.88 92 THR A CA 1
ATOM 734 C C . THR A 1 92 ? 4.678 2.033 7.373 1.00 86.88 92 THR A C 1
ATOM 736 O O . THR A 1 92 ? 5.331 2.302 6.369 1.00 86.88 92 THR A O 1
ATOM 739 N N . THR A 1 93 ? 5.246 1.547 8.478 1.00 87.81 93 THR A N 1
ATOM 740 C CA . THR A 1 93 ? 6.698 1.332 8.584 1.00 87.81 93 THR A CA 1
ATOM 741 C C . THR A 1 93 ? 7.195 0.227 7.654 1.00 87.81 93 THR A C 1
ATOM 743 O O . THR A 1 93 ? 8.254 0.369 7.046 1.00 87.81 93 THR A O 1
ATOM 746 N N . VAL A 1 94 ? 6.432 -0.853 7.480 1.00 87.06 94 VAL A N 1
ATOM 747 C CA . VAL A 1 94 ? 6.776 -1.919 6.524 1.00 87.06 94 VAL A CA 1
ATOM 748 C C . VAL A 1 94 ? 6.742 -1.395 5.086 1.00 87.06 94 VAL A C 1
ATOM 750 O O . VAL A 1 94 ? 7.669 -1.644 4.313 1.00 87.06 94 VAL A O 1
ATOM 753 N N . ILE A 1 95 ? 5.701 -0.638 4.726 1.00 84.06 95 ILE A N 1
ATOM 754 C CA . ILE A 1 95 ? 5.537 -0.061 3.386 1.00 84.06 95 ILE A CA 1
ATOM 755 C C . ILE A 1 95 ? 6.638 0.956 3.073 1.00 84.06 95 ILE A C 1
ATOM 757 O O . ILE A 1 95 ? 7.192 0.926 1.968 1.00 84.06 95 ILE A O 1
ATOM 761 N N . THR A 1 96 ? 7.011 1.812 4.026 1.00 87.19 96 THR A N 1
ATOM 762 C CA . THR A 1 96 ? 8.122 2.749 3.828 1.00 87.19 96 THR A CA 1
ATOM 763 C C . THR A 1 96 ? 9.455 2.038 3.703 1.00 87.19 96 THR A C 1
ATOM 765 O O . THR A 1 96 ? 10.206 2.356 2.784 1.00 87.19 96 THR A O 1
ATOM 768 N N . LEU A 1 97 ? 9.743 1.054 4.559 1.00 87.62 97 LEU A N 1
ATOM 769 C CA . LEU A 1 97 ? 10.984 0.284 4.482 1.00 87.62 97 LEU A CA 1
ATOM 770 C C . LEU A 1 97 ? 11.111 -0.404 3.118 1.00 87.62 97 LEU A C 1
ATOM 772 O O . LEU A 1 97 ? 12.153 -0.322 2.472 1.00 87.62 97 LEU A O 1
ATOM 776 N N . ALA A 1 98 ? 10.030 -1.019 2.640 1.00 83.25 98 ALA A N 1
ATOM 777 C CA . ALA A 1 98 ? 9.997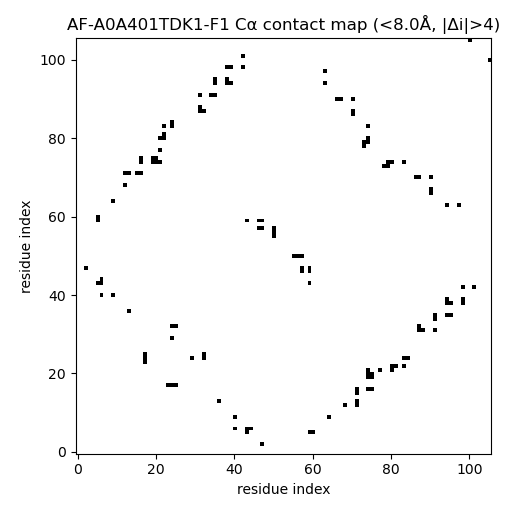 -1.651 1.327 1.00 83.25 98 ALA A CA 1
ATOM 778 C C . ALA A 1 98 ? 10.116 -0.636 0.173 1.00 83.25 98 ALA A C 1
ATOM 780 O O . ALA A 1 98 ? 10.698 -0.957 -0.864 1.00 83.25 98 ALA A O 1
ATOM 781 N N . HIS A 1 99 ? 9.600 0.588 0.327 1.00 84.81 99 HIS A N 1
ATOM 782 C CA . HIS A 1 99 ? 9.809 1.666 -0.644 1.00 84.81 99 HIS A CA 1
ATOM 783 C C . HIS A 1 99 ? 11.260 2.149 -0.681 1.00 84.81 99 HIS A C 1
ATOM 785 O O . HIS A 1 99 ? 11.815 2.294 -1.767 1.00 84.81 99 HIS A O 1
ATOM 791 N N . ILE A 1 100 ? 11.889 2.323 0.482 1.00 86.75 100 ILE A N 1
ATOM 792 C CA . ILE A 1 100 ? 13.303 2.698 0.591 1.00 86.75 100 ILE A CA 1
ATOM 793 C C . ILE A 1 100 ? 14.185 1.594 0.006 1.00 86.75 100 ILE A C 1
ATOM 795 O O . ILE A 1 100 ? 15.039 1.881 -0.823 1.00 86.75 100 ILE A O 1
ATOM 799 N N . HIS A 1 101 ? 13.946 0.331 0.367 1.00 84.94 101 HIS A N 1
ATOM 800 C CA . HIS A 1 101 ? 14.686 -0.802 -0.190 1.00 84.94 101 HIS A CA 1
ATOM 801 C C . HIS A 1 101 ? 14.557 -0.859 -1.715 1.00 84.94 101 HIS A C 1
ATOM 803 O O . HIS A 1 101 ? 15.545 -1.078 -2.404 1.00 84.94 101 HIS A O 1
ATOM 809 N N . TYR A 1 102 ? 13.357 -0.633 -2.259 1.00 80.94 102 TYR A N 1
ATOM 810 C CA . TYR A 1 102 ? 13.184 -0.520 -3.705 1.00 80.94 102 TYR A CA 1
ATOM 811 C C . TYR A 1 102 ? 13.995 0.651 -4.279 1.00 80.94 102 TYR A C 1
ATOM 813 O O . TYR A 1 102 ? 14.679 0.464 -5.267 1.00 80.94 102 TYR A O 1
ATOM 821 N N . GLY A 1 103 ? 13.969 1.832 -3.661 1.00 79.50 103 GLY A N 1
ATOM 822 C CA . GLY A 1 103 ? 14.716 2.993 -4.159 1.00 79.50 103 GLY A CA 1
ATOM 823 C C . GLY A 1 103 ? 16.243 2.877 -4.058 1.00 79.50 103 GLY A C 1
ATOM 824 O O . GLY A 1 103 ? 16.938 3.558 -4.802 1.00 79.50 103 GLY A O 1
ATOM 825 N N . VAL A 1 104 ? 16.765 2.056 -3.141 1.00 85.69 104 VAL A N 1
ATOM 826 C CA . VAL A 1 104 ? 18.214 1.885 -2.919 1.00 85.69 104 VAL A CA 1
ATOM 827 C C . VAL A 1 104 ? 18.781 0.676 -3.669 1.00 85.69 104 VAL A C 1
ATOM 829 O O . VAL A 1 104 ? 19.923 0.724 -4.116 1.00 85.69 104 VAL A O 1
ATOM 832 N N . CYS A 1 105 ? 18.022 -0.420 -3.770 1.00 75.50 105 CYS A N 1
ATOM 833 C CA . CYS A 1 105 ? 18.511 -1.704 -4.286 1.00 75.50 105 CYS A CA 1
ATOM 834 C C . CYS A 1 105 ? 18.039 -2.051 -5.709 1.00 75.50 105 CYS A C 1
ATOM 836 O O . CYS A 1 105 ? 18.430 -3.109 -6.203 1.00 75.50 105 CYS A O 1
ATOM 838 N N . VAL A 1 106 ? 17.191 -1.229 -6.340 1.00 63.59 106 VAL A N 1
ATOM 839 C CA . VAL A 1 106 ? 16.723 -1.403 -7.733 1.00 63.59 106 VAL A CA 1
ATOM 840 C C . VAL A 1 106 ? 17.352 -0.373 -8.652 1.00 63.59 106 VAL A C 1
ATOM 842 O O . VAL A 1 106 ? 17.433 0.804 -8.242 1.00 63.59 106 VAL A O 1
#

pLDDT: mean 78.4, std 8.26, range [51.12, 88.94]

Mean predicted aligned error: 6.73 Å

Secondary structure (DSSP, 8-state):
-GGGHHHHHHHHHHHHHHHH-TT-HHHH-HHHHHHHHHHHHHHHHHHHHHHHHTTPPP--HHHHHHHHHHHHHHHHTTTTTTTHHHHHHHHHHHHHHHHHHHHHH-

Sequence (106 aa):
MLPFVSPVLLFSLCTLWVCRSPYDIIEKHPRIVYFLVGTAFSNLTCKLIVCQMSNTRCQPLSWFLLPLVVGVIFVISGILQDKEYHLLVILTTVITLAHIHYGVCV